Protein AF-T0YSD3-F1 (afdb_monomer_lite)

Structure (mmCIF, N/CA/C/O backbone):
data_AF-T0YSD3-F1
#
_entry.id   AF-T0YSD3-F1
#
loop_
_atom_site.group_PDB
_atom_site.id
_atom_site.type_symbol
_atom_site.label_atom_id
_atom_site.label_alt_id
_atom_site.label_comp_id
_atom_site.label_asym_id
_atom_site.label_entity_id
_atom_site.label_seq_id
_atom_site.pdbx_PDB_ins_code
_atom_site.Cartn_x
_atom_site.Cartn_y
_atom_site.Cartn_z
_atom_site.occupancy
_atom_site.B_iso_or_equiv
_atom_site.auth_seq_id
_atom_site.auth_comp_id
_atom_site.auth_asym_id
_atom_site.auth_atom_id
_atom_site.pdbx_PDB_model_num
ATOM 1 N N . MET A 1 1 ? 45.011 14.818 -39.824 1.00 53.66 1 MET A N 1
ATOM 2 C CA . MET A 1 1 ? 45.101 14.004 -38.585 1.00 53.66 1 MET A CA 1
ATOM 3 C C . MET A 1 1 ? 43.788 13.916 -37.790 1.00 53.66 1 MET A C 1
ATOM 5 O O . MET A 1 1 ? 43.534 12.875 -37.207 1.00 53.66 1 MET A O 1
ATOM 9 N N . LEU A 1 2 ? 42.924 14.943 -37.787 1.00 59.12 2 LEU A N 1
ATOM 10 C CA . LEU A 1 2 ? 41.662 14.963 -37.014 1.00 59.12 2 LEU A CA 1
ATOM 11 C C . LEU A 1 2 ? 40.509 14.105 -37.587 1.00 59.12 2 LEU A C 1
ATOM 13 O O . LEU A 1 2 ? 39.614 13.702 -36.851 1.00 59.12 2 LEU A O 1
ATOM 17 N N . VAL A 1 3 ? 40.537 13.770 -38.881 1.00 61.03 3 VAL A N 1
ATOM 18 C CA . VAL A 1 3 ? 39.445 13.032 -39.558 1.00 61.03 3 VAL A CA 1
ATOM 19 C C . VAL A 1 3 ? 39.368 11.554 -39.135 1.00 61.03 3 VAL A C 1
ATOM 21 O O . VAL A 1 3 ? 38.283 10.975 -39.102 1.00 61.03 3 VAL A O 1
ATOM 24 N N . LEU A 1 4 ? 40.493 10.946 -38.740 1.00 60.12 4 LEU A N 1
ATOM 25 C CA . LEU A 1 4 ? 40.546 9.544 -38.294 1.00 60.12 4 LEU A CA 1
ATOM 26 C C . LEU A 1 4 ? 39.871 9.341 -36.927 1.00 60.12 4 LEU A C 1
ATOM 28 O O . LEU A 1 4 ? 39.239 8.311 -36.698 1.00 60.12 4 LEU A O 1
ATOM 32 N N . ILE A 1 5 ? 39.926 10.348 -36.049 1.00 60.28 5 ILE A N 1
ATOM 33 C CA . ILE A 1 5 ? 39.302 10.322 -34.715 1.00 60.28 5 ILE A CA 1
ATOM 34 C C . ILE A 1 5 ? 37.771 10.444 -34.804 1.00 60.28 5 ILE A C 1
ATOM 36 O O . ILE A 1 5 ? 37.065 9.976 -33.914 1.00 60.28 5 ILE A O 1
ATOM 40 N N . ASN A 1 6 ? 37.226 10.997 -35.894 1.00 63.59 6 ASN A N 1
ATOM 41 C CA . ASN A 1 6 ? 35.775 11.104 -36.083 1.00 63.59 6 ASN A CA 1
ATOM 42 C C . ASN A 1 6 ? 35.120 9.791 -36.565 1.00 63.59 6 ASN A C 1
ATOM 44 O O . ASN A 1 6 ? 33.899 9.690 -36.670 1.00 63.59 6 ASN A O 1
ATOM 48 N N . ARG A 1 7 ? 35.908 8.744 -36.846 1.00 78.75 7 ARG A N 1
ATOM 49 C CA . ARG A 1 7 ? 35.361 7.423 -37.168 1.00 78.75 7 ARG A CA 1
ATOM 50 C C . ARG A 1 7 ? 34.900 6.733 -35.884 1.00 78.75 7 ARG A C 1
ATOM 52 O O . ARG A 1 7 ? 35.694 6.407 -35.002 1.00 78.75 7 ARG A O 1
ATOM 59 N N . THR A 1 8 ? 33.599 6.458 -35.815 1.00 69.81 8 THR A N 1
ATOM 60 C CA . THR A 1 8 ? 32.889 5.846 -34.681 1.00 69.81 8 THR A CA 1
ATOM 61 C C . THR A 1 8 ? 33.600 4.653 -34.020 1.00 69.81 8 THR A C 1
ATOM 63 O O . THR A 1 8 ? 33.653 4.644 -32.788 1.00 69.81 8 THR A O 1
ATOM 66 N N . PRO A 1 9 ? 34.165 3.661 -34.747 1.00 77.19 9 PRO A N 1
ATOM 67 C CA . PRO A 1 9 ? 34.842 2.532 -34.099 1.00 77.19 9 PRO A CA 1
ATOM 68 C C . PRO A 1 9 ? 36.140 2.942 -33.387 1.00 77.19 9 PRO A C 1
ATOM 70 O O . PRO A 1 9 ? 36.398 2.482 -32.274 1.00 77.19 9 PRO A O 1
ATOM 73 N N . ILE A 1 10 ? 36.915 3.857 -33.976 1.00 77.12 10 ILE A N 1
ATOM 74 C CA . ILE A 1 10 ? 38.189 4.337 -33.423 1.00 77.12 10 ILE A CA 1
ATOM 75 C C . ILE A 1 10 ? 37.921 5.213 -32.196 1.00 77.12 10 ILE A C 1
ATOM 77 O O . ILE A 1 10 ? 38.480 4.965 -31.128 1.00 77.12 10 ILE A O 1
ATOM 81 N N . ARG A 1 11 ? 36.975 6.158 -32.302 1.00 79.38 11 ARG A N 1
ATOM 82 C CA . ARG A 1 11 ? 36.546 7.022 -31.189 1.00 79.38 11 ARG A CA 1
ATOM 83 C C . ARG A 1 11 ? 36.066 6.219 -29.982 1.00 79.38 11 ARG A C 1
ATOM 85 O O . ARG A 1 11 ? 36.474 6.481 -28.851 1.00 79.38 11 ARG A O 1
ATOM 92 N N . LYS A 1 12 ? 35.212 5.216 -30.226 1.00 76.31 12 LYS A N 1
ATOM 93 C CA . LYS A 1 12 ? 34.672 4.363 -29.162 1.00 76.31 12 LYS A CA 1
ATOM 94 C C . LYS A 1 12 ? 35.770 3.543 -28.490 1.00 76.31 12 LYS A C 1
ATOM 96 O O . LYS A 1 12 ? 35.735 3.395 -27.272 1.00 76.31 12 LYS A O 1
ATOM 101 N N . SER A 1 13 ? 36.724 3.015 -29.258 1.00 78.50 13 SER A N 1
ATOM 102 C CA . SER A 1 13 ? 37.785 2.162 -28.720 1.00 78.50 13 SER A CA 1
ATOM 103 C C . SER A 1 13 ? 38.821 2.939 -27.905 1.00 78.50 13 SER A C 1
ATOM 105 O O . SER A 1 13 ? 39.121 2.536 -26.782 1.00 78.50 13 SER A O 1
ATOM 107 N N . LEU A 1 14 ? 39.318 4.063 -28.436 1.00 76.50 14 LEU A N 1
ATOM 108 C CA . LEU A 1 14 ? 40.406 4.823 -27.811 1.00 76.50 14 LEU A CA 1
ATOM 109 C C . LEU A 1 14 ? 39.947 5.773 -26.702 1.00 76.50 14 LEU A C 1
ATOM 111 O O . LEU A 1 14 ? 40.689 5.973 -25.750 1.00 76.50 14 LEU A O 1
ATOM 115 N N . PHE A 1 15 ? 38.752 6.360 -26.811 1.00 78.88 15 PHE A N 1
ATOM 116 C CA . PHE A 1 15 ? 38.314 7.412 -25.886 1.00 78.88 15 PHE A CA 1
ATOM 117 C C . PHE A 1 15 ? 37.126 6.970 -25.033 1.00 78.88 15 PHE A C 1
ATOM 119 O O . PHE A 1 15 ? 37.194 7.000 -23.807 1.00 78.88 15 PHE A O 1
ATOM 126 N N . THR A 1 16 ? 36.043 6.495 -25.654 1.00 81.38 16 THR A N 1
ATOM 127 C CA . THR A 1 16 ? 34.800 6.197 -24.918 1.00 81.38 16 THR A CA 1
ATOM 128 C C . THR A 1 16 ? 34.934 4.992 -23.983 1.00 81.38 16 THR A C 1
ATOM 130 O O . THR A 1 16 ? 34.514 5.060 -22.833 1.00 81.38 16 THR A O 1
ATOM 133 N N . LYS A 1 17 ? 35.521 3.878 -24.442 1.00 82.06 17 LYS A N 1
ATOM 134 C CA . LYS A 1 17 ? 35.676 2.652 -23.638 1.00 82.06 17 LYS A CA 1
ATOM 135 C C . LYS A 1 17 ? 36.557 2.818 -22.389 1.00 82.06 17 LYS A C 1
ATOM 137 O O . LYS A 1 17 ? 36.167 2.273 -21.355 1.00 82.06 17 LYS A O 1
ATOM 142 N N . PRO A 1 18 ? 37.741 3.460 -22.435 1.00 82.94 18 PRO A N 1
ATOM 143 C CA . PRO A 1 18 ? 38.537 3.670 -21.226 1.00 82.94 18 PRO A CA 1
ATOM 144 C C . PRO A 1 18 ? 37.891 4.689 -20.281 1.00 82.94 18 PRO A C 1
ATOM 146 O O . PRO A 1 18 ? 37.844 4.430 -19.081 1.00 82.94 18 PRO A O 1
ATOM 149 N N . LEU A 1 19 ? 37.301 5.768 -20.810 1.00 83.19 19 LEU A N 1
ATOM 150 C CA . LEU A 1 19 ? 36.593 6.765 -20.002 1.00 83.19 19 LEU A CA 1
ATOM 151 C C . LEU A 1 19 ? 35.399 6.152 -19.258 1.00 83.19 19 LEU A C 1
ATOM 153 O O . LEU A 1 19 ? 35.260 6.328 -18.052 1.00 83.19 19 LEU A O 1
ATOM 157 N N . LEU A 1 20 ? 34.582 5.351 -19.949 1.00 81.69 20 LEU A N 1
ATOM 158 C CA . LEU A 1 20 ? 33.453 4.649 -19.337 1.00 81.69 20 LEU A CA 1
ATOM 159 C C . LEU A 1 20 ? 33.908 3.630 -18.282 1.00 81.69 20 LEU A C 1
ATOM 161 O O . LEU A 1 20 ? 33.245 3.468 -17.263 1.00 81.69 20 LEU A O 1
ATOM 165 N N . ARG A 1 21 ? 35.042 2.948 -18.500 1.00 80.88 21 ARG A N 1
ATOM 166 C CA . ARG A 1 21 ? 35.622 2.025 -17.509 1.00 80.88 21 ARG A CA 1
ATOM 167 C C . ARG A 1 21 ? 36.088 2.746 -16.247 1.00 80.88 21 ARG A C 1
ATOM 169 O O . ARG A 1 21 ? 35.896 2.207 -15.165 1.00 80.88 21 ARG A O 1
ATOM 176 N N . ALA A 1 22 ? 36.681 3.930 -16.379 1.00 82.75 22 ALA A N 1
ATOM 177 C CA . ALA A 1 22 ? 37.054 4.751 -15.232 1.00 82.75 22 ALA A CA 1
ATOM 178 C C . ALA A 1 22 ? 35.808 5.263 -14.493 1.00 82.75 22 ALA A C 1
ATOM 180 O O . ALA A 1 22 ? 35.697 5.080 -13.287 1.00 82.75 22 ALA A O 1
ATOM 181 N N . TYR A 1 23 ? 34.830 5.801 -15.226 1.00 77.69 23 TYR A N 1
ATOM 182 C CA . TYR A 1 23 ? 33.589 6.334 -14.660 1.00 77.69 23 TYR A CA 1
ATOM 183 C C . TYR A 1 23 ? 32.778 5.278 -13.894 1.00 77.69 23 TYR A C 1
ATOM 185 O O . TYR A 1 23 ? 32.335 5.526 -12.778 1.00 77.69 23 TYR A O 1
ATOM 193 N N . ARG A 1 24 ? 32.669 4.052 -14.426 1.00 73.50 24 ARG A N 1
ATOM 194 C CA . ARG A 1 24 ? 31.995 2.928 -13.747 1.00 73.50 24 ARG A CA 1
ATOM 195 C C . ARG A 1 24 ? 32.628 2.509 -12.420 1.00 73.50 24 ARG A C 1
ATOM 197 O O . ARG A 1 24 ? 31.949 1.864 -11.638 1.00 73.50 24 ARG A O 1
ATOM 204 N N . ARG A 1 25 ? 33.901 2.833 -12.172 1.00 74.00 25 ARG A N 1
ATOM 205 C CA . ARG A 1 25 ? 34.551 2.563 -10.876 1.00 74.00 25 ARG A CA 1
ATOM 206 C C . ARG A 1 25 ? 34.233 3.620 -9.819 1.00 74.00 25 ARG A C 1
ATOM 208 O O . ARG A 1 25 ? 34.425 3.349 -8.644 1.00 74.00 25 ARG A O 1
ATOM 215 N N . VAL A 1 26 ? 33.813 4.811 -10.245 1.00 77.94 26 VAL A N 1
ATOM 216 C CA . VAL A 1 26 ? 33.485 5.946 -9.368 1.00 77.94 26 VAL A CA 1
ATOM 217 C C . VAL A 1 26 ? 31.981 6.026 -9.113 1.00 77.94 26 VAL A C 1
ATOM 219 O O . VAL A 1 26 ? 31.560 6.616 -8.124 1.00 77.94 26 VAL A O 1
ATOM 222 N N . LEU A 1 27 ? 31.169 5.425 -9.989 1.00 71.81 27 LEU A N 1
ATOM 223 C CA . LEU A 1 27 ? 29.739 5.297 -9.751 1.00 71.81 27 LEU A CA 1
ATOM 224 C C . LEU A 1 27 ? 29.501 4.481 -8.469 1.00 71.81 27 LEU A C 1
ATOM 226 O O . LEU A 1 27 ? 29.982 3.346 -8.387 1.00 71.81 27 LEU A O 1
ATOM 230 N N . PRO A 1 28 ? 28.771 5.036 -7.487 1.00 66.31 28 PRO A N 1
ATOM 231 C CA . PRO A 1 28 ? 28.353 4.271 -6.326 1.00 66.31 28 PRO A CA 1
ATOM 232 C C . PRO A 1 28 ? 27.468 3.106 -6.785 1.00 66.31 28 PRO A C 1
ATOM 234 O O . PRO A 1 28 ? 26.731 3.216 -7.769 1.00 66.31 28 PRO A O 1
ATOM 237 N N . ALA A 1 29 ? 27.563 1.971 -6.092 1.00 64.62 29 ALA A N 1
ATOM 238 C CA . ALA A 1 29 ? 26.589 0.901 -6.265 1.00 64.62 29 ALA A CA 1
ATOM 239 C C . ALA A 1 29 ? 25.197 1.472 -5.950 1.00 64.62 29 ALA A C 1
ATOM 241 O O . ALA A 1 29 ? 25.062 2.189 -4.957 1.00 64.62 29 ALA A O 1
ATOM 242 N N . MET A 1 30 ? 24.200 1.202 -6.800 1.00 61.69 30 MET A N 1
ATOM 243 C CA . MET A 1 30 ? 22.832 1.675 -6.553 1.00 61.69 30 MET A CA 1
ATOM 244 C C . MET A 1 30 ? 22.394 1.227 -5.161 1.00 61.69 30 MET A C 1
ATOM 246 O O . MET A 1 30 ? 22.604 0.064 -4.802 1.00 61.69 30 MET A O 1
ATOM 250 N N . SER A 1 31 ? 21.827 2.142 -4.374 1.00 68.44 31 SER A N 1
ATOM 251 C CA . SER A 1 31 ? 21.279 1.756 -3.077 1.00 68.44 31 SER A CA 1
ATOM 252 C C . SER A 1 31 ? 20.061 0.859 -3.292 1.00 68.44 31 SER A C 1
ATOM 254 O O . SER A 1 31 ? 19.361 0.964 -4.301 1.00 68.44 31 SER A O 1
ATOM 256 N N . THR A 1 32 ? 19.777 -0.010 -2.325 1.00 62.34 32 THR A N 1
ATOM 257 C CA . THR A 1 32 ? 18.599 -0.886 -2.354 1.00 62.34 32 THR A CA 1
ATOM 258 C C . THR A 1 32 ? 17.313 -0.078 -2.560 1.00 62.34 32 THR A C 1
ATOM 260 O O . THR A 1 32 ? 16.461 -0.464 -3.351 1.00 62.34 32 THR A O 1
ATOM 263 N N . THR A 1 33 ? 17.229 1.107 -1.948 1.00 68.81 33 THR A N 1
ATOM 264 C CA . THR A 1 33 ? 16.087 2.022 -2.069 1.00 68.81 33 THR A CA 1
ATOM 265 C C . THR A 1 33 ? 15.987 2.707 -3.434 1.00 68.81 33 THR A C 1
ATOM 267 O O . THR A 1 33 ? 14.886 2.869 -3.952 1.00 68.81 33 THR A O 1
ATOM 270 N N . GLU A 1 34 ? 17.105 3.080 -4.066 1.00 65.69 34 GLU A N 1
ATOM 271 C CA . GLU A 1 34 ? 17.101 3.599 -5.443 1.00 65.69 34 GLU A CA 1
ATOM 272 C C . GLU A 1 34 ? 16.718 2.511 -6.448 1.00 65.69 34 GLU A C 1
ATOM 274 O O . GLU A 1 34 ? 16.012 2.778 -7.420 1.00 65.69 34 GLU A O 1
ATOM 279 N N . GLN A 1 35 ? 17.155 1.276 -6.209 1.00 66.31 35 GLN A N 1
ATOM 280 C CA . GLN A 1 35 ? 16.798 0.136 -7.040 1.00 66.31 35 GLN A CA 1
AT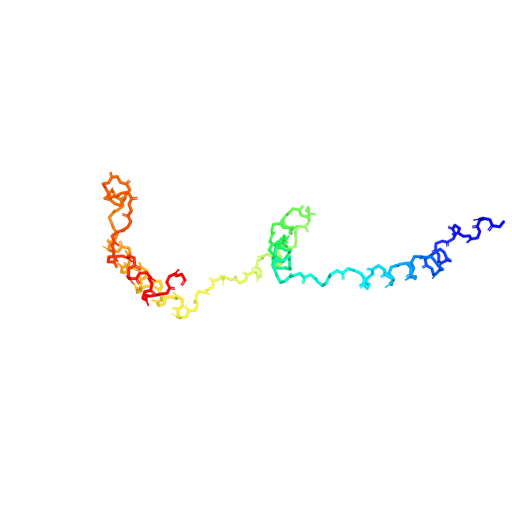OM 281 C C . GLN A 1 35 ? 15.309 -0.206 -6.918 1.00 66.31 35 GLN A C 1
ATOM 283 O O . GLN A 1 35 ? 14.667 -0.454 -7.936 1.00 66.31 35 GLN A O 1
ATOM 288 N N . GLU A 1 36 ? 14.747 -0.171 -5.709 1.00 63.38 36 GLU A N 1
ATOM 289 C CA . GLU A 1 36 ? 13.310 -0.341 -5.468 1.00 63.38 36 GLU A CA 1
ATOM 290 C C . GLU A 1 36 ? 12.492 0.785 -6.105 1.00 63.38 36 GLU A C 1
ATOM 292 O O . GLU A 1 36 ? 11.515 0.504 -6.794 1.00 63.38 36 GLU A O 1
ATOM 297 N N . ALA A 1 37 ? 12.922 2.044 -5.977 1.00 64.38 37 ALA A N 1
ATOM 298 C CA . ALA A 1 37 ? 12.256 3.180 -6.615 1.00 64.38 37 ALA A CA 1
ATOM 299 C C . ALA A 1 37 ? 12.280 3.089 -8.153 1.00 64.38 37 ALA A C 1
ATOM 301 O O . ALA A 1 37 ? 11.295 3.411 -8.817 1.00 64.38 37 ALA A O 1
ATOM 302 N N . LEU A 1 38 ? 13.383 2.609 -8.736 1.00 59.12 38 LEU A N 1
ATOM 303 C CA . LEU A 1 38 ? 13.493 2.381 -10.180 1.00 59.12 38 LEU A CA 1
ATOM 304 C C . LEU A 1 38 ? 12.714 1.146 -10.648 1.00 59.12 38 LEU A C 1
ATOM 306 O O . LEU A 1 38 ? 12.151 1.166 -11.742 1.00 59.12 38 LEU A O 1
ATOM 310 N N . ALA A 1 39 ? 12.649 0.088 -9.837 1.00 60.06 39 ALA A N 1
ATOM 311 C CA . ALA A 1 39 ? 11.850 -1.104 -10.117 1.00 60.06 39 ALA A CA 1
ATOM 312 C C . ALA A 1 39 ? 10.344 -0.804 -10.040 1.00 60.06 39 ALA A C 1
ATOM 314 O O . ALA A 1 39 ? 9.590 -1.230 -10.918 1.00 60.06 39 ALA A O 1
ATOM 315 N N . ALA A 1 40 ? 9.931 0.009 -9.063 1.00 58.56 40 ALA A N 1
ATOM 316 C CA . ALA A 1 40 ? 8.578 0.548 -8.941 1.00 58.56 40 ALA A CA 1
ATOM 317 C C . ALA A 1 40 ? 8.190 1.453 -10.127 1.00 58.56 40 ALA A C 1
ATOM 319 O O . ALA A 1 40 ? 7.010 1.638 -10.405 1.00 58.56 40 ALA A O 1
ATOM 320 N N . GLY A 1 41 ? 9.176 1.982 -10.861 1.00 48.44 41 GLY A N 1
ATOM 321 C CA . GLY A 1 41 ? 8.989 2.794 -12.064 1.00 48.44 41 GLY A CA 1
ATOM 322 C C . GLY A 1 41 ? 8.849 2.011 -13.376 1.00 48.44 41 GLY A C 1
ATOM 323 O O . GLY A 1 41 ? 8.884 2.622 -14.447 1.00 48.44 41 GLY A O 1
ATOM 324 N N . THR A 1 42 ? 8.722 0.680 -13.352 1.00 56.41 42 THR A N 1
ATOM 325 C CA . THR A 1 42 ? 8.500 -0.079 -14.590 1.00 56.41 42 THR A CA 1
ATOM 326 C C . THR A 1 42 ? 7.038 -0.009 -15.015 1.00 56.41 42 THR A C 1
ATOM 328 O O . THR A 1 42 ? 6.141 -0.516 -14.353 1.00 56.41 42 THR A O 1
ATOM 331 N N . VAL A 1 43 ? 6.803 0.633 -16.158 1.00 60.09 43 VAL A N 1
ATOM 332 C CA . VAL A 1 43 ? 5.486 0.703 -16.790 1.00 60.09 43 VAL A CA 1
ATOM 333 C C . VAL A 1 43 ? 5.061 -0.725 -17.170 1.00 60.09 43 VAL A C 1
ATOM 335 O O . VAL A 1 43 ? 5.619 -1.300 -18.106 1.00 60.09 43 VAL A O 1
ATOM 338 N N . TRP A 1 44 ? 4.147 -1.333 -16.407 1.00 69.88 44 TRP A N 1
ATOM 339 C CA . TRP A 1 44 ? 3.876 -2.774 -16.477 1.00 69.88 44 TRP A CA 1
ATOM 340 C C . TRP A 1 44 ? 2.834 -3.086 -17.555 1.00 69.88 44 TRP A C 1
ATOM 342 O O . TRP A 1 44 ? 3.190 -3.445 -18.681 1.00 69.88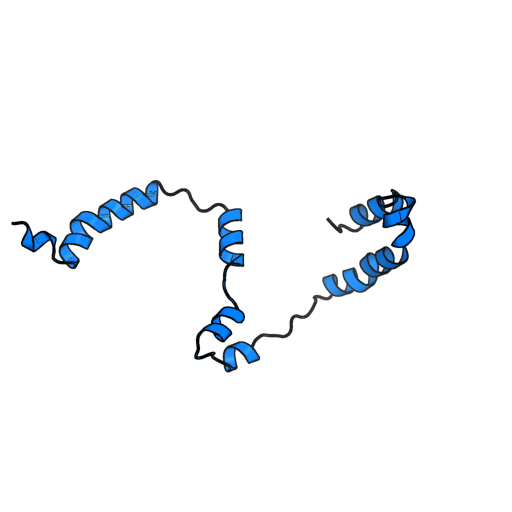 44 TRP A O 1
ATOM 352 N N . TRP A 1 45 ? 1.552 -2.889 -17.258 1.00 73.69 45 TRP A N 1
ATOM 353 C CA . TRP A 1 45 ? 0.473 -3.045 -18.238 1.00 73.69 45 TRP A CA 1
ATOM 354 C C . TRP A 1 45 ? 0.202 -1.727 -18.973 1.00 73.69 45 TRP A C 1
ATOM 356 O O . TRP A 1 45 ? -0.110 -1.731 -20.166 1.00 73.69 45 TRP A O 1
ATOM 366 N N . GLU A 1 46 ? 0.414 -0.594 -18.301 1.00 74.50 46 GLU A N 1
ATOM 367 C CA . GLU A 1 46 ? 0.191 0.746 -18.842 1.00 74.50 46 GLU A CA 1
ATOM 368 C C . GLU A 1 46 ? 1.134 1.019 -20.021 1.00 74.50 46 GLU A C 1
ATOM 370 O O . GLU A 1 46 ? 0.746 1.613 -21.023 1.00 74.50 46 GLU A O 1
ATOM 375 N N . GLY A 1 47 ? 2.371 0.523 -19.955 1.00 77.75 47 GLY A N 1
ATOM 376 C CA . GLY A 1 47 ? 3.389 0.760 -20.980 1.00 77.75 47 GLY A CA 1
ATOM 377 C C . GLY A 1 47 ? 3.086 0.009 -22.267 1.00 77.75 47 GLY A C 1
ATOM 378 O O . GLY A 1 47 ? 3.330 0.511 -23.363 1.00 77.75 47 GLY A O 1
ATOM 379 N N . GLU A 1 48 ? 2.497 -1.178 -22.139 1.00 81.12 48 GLU A N 1
ATOM 380 C CA . GLU A 1 48 ? 2.008 -1.945 -23.277 1.00 81.12 48 GLU A CA 1
ATOM 381 C C . GLU A 1 48 ? 0.776 -1.256 -23.887 1.00 81.12 48 GLU A C 1
ATOM 383 O O . GLU A 1 48 ? 0.706 -1.130 -25.110 1.00 81.12 48 GLU A O 1
ATOM 388 N N . LEU A 1 49 ? -0.135 -0.721 -23.063 1.00 82.56 49 LEU A N 1
ATOM 389 C CA . LEU A 1 49 ? -1.324 0.007 -23.519 1.00 82.56 49 LEU A CA 1
ATOM 390 C C . LEU A 1 49 ? -0.973 1.295 -24.288 1.00 82.56 49 LEU A C 1
ATOM 392 O O . LEU A 1 49 ? -1.531 1.546 -25.356 1.00 82.56 49 LEU A O 1
ATOM 396 N N . PHE A 1 50 ? -0.007 2.077 -23.800 1.00 81.06 50 PHE A N 1
ATOM 397 C CA . PHE A 1 50 ? 0.417 3.338 -24.427 1.00 81.06 50 PHE A CA 1
ATOM 398 C C . PHE A 1 50 ? 1.424 3.170 -25.578 1.00 81.06 50 PHE A C 1
ATOM 400 O O . PHE A 1 50 ? 1.815 4.151 -26.207 1.00 81.06 50 PHE A O 1
ATOM 407 N N . SER A 1 51 ? 1.815 1.937 -25.914 1.00 80.75 51 SER A N 1
ATOM 408 C CA . SER A 1 51 ? 2.777 1.649 -26.992 1.00 80.75 51 SER A CA 1
ATOM 409 C C . SER A 1 51 ? 2.241 1.896 -28.414 1.00 80.75 51 SER A C 1
ATOM 411 O O . SER A 1 51 ? 2.985 1.777 -29.388 1.00 80.75 51 SER A O 1
ATOM 413 N N . GLY A 1 52 ? 0.940 2.178 -28.567 1.00 84.12 52 GLY A N 1
ATOM 414 C CA . GLY A 1 52 ? 0.258 2.336 -29.860 1.00 84.12 52 GLY A CA 1
ATOM 415 C C . GLY A 1 52 ? 0.026 1.023 -30.624 1.00 84.12 52 GLY A C 1
ATOM 416 O O . GLY A 1 52 ? -0.774 0.988 -31.558 1.00 84.12 52 GLY A O 1
ATOM 417 N N . ARG A 1 53 ? 0.688 -0.071 -30.221 1.00 83.69 53 ARG A N 1
ATOM 418 C CA . ARG A 1 53 ? 0.478 -1.443 -30.712 1.00 83.69 53 ARG A CA 1
ATOM 419 C C . ARG A 1 53 ? 0.556 -2.444 -29.547 1.00 83.69 53 ARG A C 1
ATOM 421 O O . ARG A 1 53 ? 1.505 -3.228 -29.493 1.00 83.69 53 ARG A O 1
ATOM 428 N N . PRO A 1 54 ? -0.420 -2.423 -28.619 1.00 85.56 54 PRO A N 1
ATOM 429 C CA . PRO A 1 54 ? -0.420 -3.311 -27.461 1.00 85.56 54 PRO A CA 1
ATOM 430 C C . PRO A 1 54 ? -0.457 -4.784 -27.876 1.00 85.56 54 PRO A C 1
ATOM 432 O O . PRO A 1 54 ? -1.270 -5.195 -28.709 1.00 85.56 54 PRO A O 1
ATOM 435 N N . ARG A 1 55 ? 0.392 -5.611 -27.257 1.00 84.75 55 ARG A N 1
ATOM 436 C CA . ARG A 1 55 ? 0.290 -7.073 -27.365 1.00 84.75 55 ARG A CA 1
ATOM 437 C C . ARG A 1 55 ? -0.789 -7.590 -26.419 1.00 84.75 55 ARG A C 1
ATOM 439 O O . ARG A 1 55 ? -0.528 -7.867 -25.253 1.00 84.75 55 ARG A O 1
ATOM 446 N N . TRP A 1 56 ? -1.997 -7.752 -26.949 1.00 85.25 56 TRP A N 1
ATOM 447 C CA . TRP A 1 56 ? -3.173 -8.175 -26.182 1.00 85.25 56 TRP A CA 1
ATOM 448 C C . TRP A 1 56 ? -3.031 -9.532 -25.494 1.00 85.25 56 TRP A C 1
ATOM 450 O O . TRP A 1 56 ? -3.492 -9.668 -24.368 1.00 85.25 56 TRP A O 1
ATOM 460 N N . SER A 1 57 ? -2.353 -10.506 -26.111 1.00 86.88 57 SER A N 1
ATOM 461 C CA . SER A 1 57 ? -2.106 -11.811 -25.479 1.00 86.88 57 SER A CA 1
ATOM 462 C C . SER A 1 57 ? -1.391 -11.664 -24.137 1.00 86.88 57 SER A C 1
ATOM 464 O O . SER A 1 57 ? -1.840 -12.198 -23.137 1.00 86.88 57 SER A O 1
ATOM 466 N N . LYS A 1 58 ? -0.353 -10.822 -24.082 1.00 82.88 58 LYS A N 1
ATOM 467 C CA . LYS A 1 58 ? 0.402 -10.546 -22.855 1.00 82.88 58 LYS A CA 1
ATOM 468 C C . LYS A 1 58 ? -0.455 -9.900 -21.761 1.00 82.88 58 LYS A C 1
ATOM 470 O O . LYS A 1 58 ? -0.212 -10.159 -20.592 1.00 82.88 58 LYS A O 1
ATOM 475 N N . LEU A 1 59 ? -1.407 -9.041 -22.128 1.00 83.56 59 LEU A N 1
ATOM 476 C CA . LEU A 1 59 ? -2.296 -8.377 -21.168 1.00 83.56 59 LEU A CA 1
ATOM 477 C C . LEU A 1 59 ? -3.377 -9.324 -20.634 1.00 83.56 59 LEU A C 1
ATOM 479 O O . LEU A 1 59 ? -3.731 -9.245 -19.464 1.00 83.56 59 LEU A O 1
ATOM 483 N N . LEU A 1 60 ? -3.889 -10.215 -21.484 1.00 86.88 60 LEU A N 1
ATOM 484 C CA . LEU A 1 60 ? -4.907 -11.200 -21.113 1.00 86.88 60 LEU A CA 1
ATOM 485 C C . LEU A 1 60 ? -4.326 -12.382 -20.326 1.00 86.88 60 LEU A C 1
ATOM 487 O O . LEU A 1 60 ? -5.032 -12.965 -19.511 1.00 86.88 60 LEU A O 1
ATOM 491 N N . ASP A 1 61 ? -3.045 -12.692 -20.531 1.00 88.19 61 ASP A N 1
ATOM 492 C CA . ASP A 1 61 ? -2.316 -13.728 -19.792 1.00 88.19 61 ASP A CA 1
ATOM 493 C C . ASP A 1 61 ? -1.863 -13.266 -18.394 1.00 88.19 61 ASP A C 1
ATOM 495 O O . ASP A 1 61 ? -1.218 -14.030 -17.672 1.00 88.19 61 ASP A O 1
ATOM 499 N N . ILE A 1 62 ? -2.170 -12.026 -17.987 1.00 82.62 62 ILE A N 1
ATOM 500 C CA . ILE A 1 62 ? -1.881 -11.559 -16.629 1.00 82.62 62 ILE A CA 1
ATOM 501 C C . ILE A 1 62 ? -2.726 -12.389 -15.650 1.00 82.62 62 ILE A C 1
ATOM 503 O O . ILE A 1 62 ? -3.958 -12.335 -15.712 1.00 82.62 62 ILE A O 1
ATOM 507 N N . PRO A 1 63 ? -2.098 -13.154 -14.738 1.00 82.31 63 PRO A N 1
ATOM 508 C CA . PRO A 1 63 ? -2.839 -13.981 -13.806 1.00 82.31 63 PRO A CA 1
ATOM 509 C C . PRO A 1 63 ? -3.664 -13.100 -12.875 1.00 82.31 63 PRO A C 1
ATOM 511 O O . PRO A 1 63 ? -3.243 -12.012 -12.469 1.00 82.31 63 PRO A O 1
ATOM 514 N N . LYS A 1 64 ? -4.842 -13.596 -12.500 1.00 84.19 64 LYS A N 1
ATOM 515 C CA . LYS A 1 64 ? -5.639 -12.960 -11.459 1.00 84.19 64 LYS A CA 1
ATOM 516 C C . LYS A 1 64 ? -4.818 -12.959 -10.162 1.00 84.19 64 LYS A C 1
ATOM 518 O O . LYS A 1 64 ? -4.340 -14.025 -9.776 1.00 84.19 64 LYS A O 1
ATOM 523 N N . PRO A 1 65 ? -4.651 -11.811 -9.487 1.00 84.69 65 PRO A N 1
ATOM 524 C CA . PRO A 1 65 ? -4.019 -11.802 -8.180 1.00 84.69 65 PRO A CA 1
ATOM 525 C C . PRO A 1 65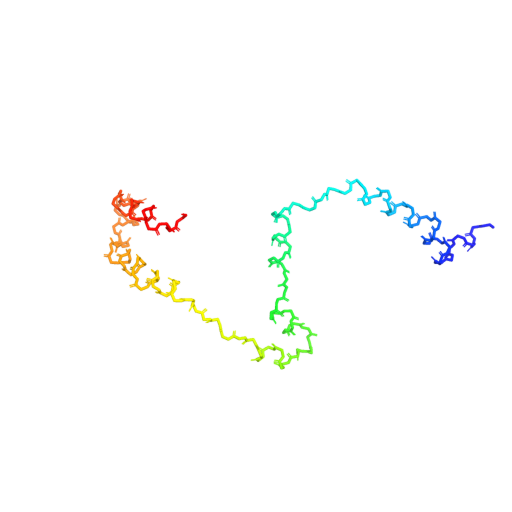 ? -4.907 -12.586 -7.214 1.00 84.69 65 PRO A C 1
ATOM 527 O O . PRO A 1 65 ? -6.092 -12.281 -7.043 1.00 84.69 65 PRO A O 1
ATOM 530 N N . GLU A 1 66 ? -4.338 -13.622 -6.612 1.00 89.94 66 GLU A N 1
ATOM 531 C CA . GLU A 1 66 ? -4.979 -14.408 -5.569 1.00 89.94 66 GLU A CA 1
ATOM 532 C C . GLU A 1 66 ? -4.213 -14.211 -4.271 1.00 89.94 66 GLU A C 1
ATOM 534 O O . GLU A 1 66 ? -2.985 -14.202 -4.254 1.00 89.94 66 GLU A O 1
ATOM 539 N N . LEU A 1 67 ? -4.967 -14.037 -3.191 1.00 92.00 67 LEU A N 1
ATOM 540 C CA . LEU A 1 67 ? -4.404 -13.972 -1.854 1.00 92.00 67 LEU A CA 1
ATOM 541 C C . LEU A 1 67 ? -4.025 -15.377 -1.402 1.00 92.00 67 LEU A C 1
ATOM 543 O O . LEU A 1 67 ? -4.801 -16.325 -1.579 1.00 92.00 67 LEU A O 1
ATOM 547 N N . THR A 1 68 ? -2.864 -15.475 -0.769 1.00 94.50 68 THR A N 1
ATOM 548 C CA . THR A 1 68 ? -2.435 -16.661 -0.029 1.00 94.50 68 THR A CA 1
ATOM 549 C C . THR A 1 68 ? -3.420 -16.975 1.099 1.00 94.50 68 THR A C 1
ATOM 551 O O . THR A 1 68 ? -4.241 -16.142 1.505 1.00 94.50 68 THR A O 1
ATOM 554 N N . GLN A 1 69 ? -3.368 -18.204 1.611 1.00 94.69 69 GLN A N 1
ATOM 555 C CA . GLN A 1 69 ? -4.247 -18.612 2.704 1.00 94.69 69 GLN A CA 1
ATOM 556 C C . GLN A 1 69 ? -3.991 -17.769 3.960 1.00 94.69 69 GLN A C 1
ATOM 558 O O . GLN A 1 69 ? -4.934 -17.413 4.664 1.00 94.69 69 GLN A O 1
ATOM 563 N N . GLU A 1 70 ? -2.732 -17.419 4.208 1.00 93.44 70 GLU A N 1
ATOM 564 C CA . GLU A 1 70 ? -2.285 -16.576 5.309 1.00 93.44 70 GLU A CA 1
ATOM 565 C C . GLU A 1 70 ? -2.819 -15.145 5.173 1.00 93.44 70 GLU A C 1
ATOM 567 O O . GLU A 1 70 ? -3.397 -14.617 6.122 1.00 93.44 70 GLU A O 1
ATOM 572 N N . GLU A 1 71 ? -2.704 -14.534 3.990 1.00 93.44 71 GLU A N 1
ATOM 573 C CA . GLU A 1 71 ? -3.241 -13.190 3.731 1.00 93.44 71 GLU A CA 1
ATOM 574 C C . GLU A 1 71 ? -4.762 -13.162 3.872 1.00 93.44 71 GLU A C 1
ATOM 576 O O . GLU A 1 71 ? -5.321 -12.261 4.495 1.00 93.44 71 GLU A O 1
ATOM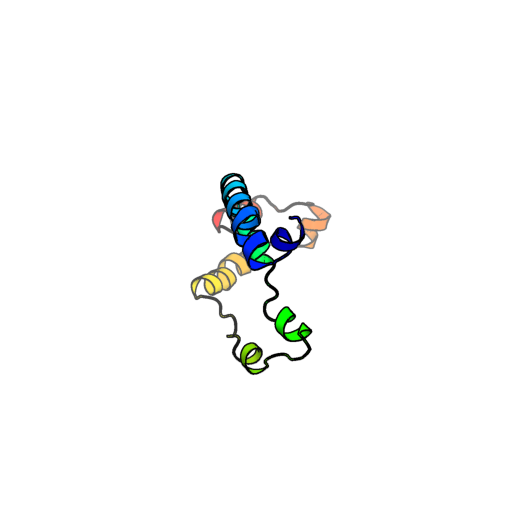 581 N N . ARG A 1 72 ? -5.451 -14.177 3.339 1.00 94.81 72 ARG A N 1
ATOM 582 C CA . ARG A 1 72 ? -6.904 -14.292 3.477 1.00 94.81 72 ARG A CA 1
ATOM 583 C C . ARG A 1 72 ? -7.311 -14.447 4.939 1.00 94.81 72 ARG A C 1
ATOM 585 O O . ARG A 1 72 ? -8.261 -13.791 5.352 1.00 94.81 72 ARG A O 1
ATOM 592 N N . ALA A 1 73 ? -6.597 -15.270 5.708 1.00 94.75 73 ALA A N 1
ATOM 593 C CA . ALA A 1 73 ? -6.849 -15.452 7.133 1.00 94.75 73 ALA A CA 1
ATOM 594 C C . ALA A 1 73 ? -6.626 -14.151 7.919 1.00 94.75 73 ALA A C 1
ATOM 596 O O . ALA A 1 73 ? -7.437 -13.822 8.785 1.00 94.75 73 ALA A O 1
ATOM 597 N N . PHE A 1 74 ? -5.582 -13.388 7.581 1.00 95.38 74 PHE A N 1
ATOM 598 C CA . PHE A 1 74 ? -5.308 -12.085 8.184 1.00 95.38 74 PHE A CA 1
ATOM 599 C C . PHE A 1 74 ? -6.429 -11.072 7.903 1.00 95.38 74 PHE A C 1
ATOM 601 O O . PHE A 1 74 ? -6.903 -10.403 8.820 1.00 95.38 74 PHE A O 1
ATOM 608 N N . LEU A 1 75 ? -6.912 -11.008 6.657 1.00 95.31 75 LEU A N 1
ATOM 609 C CA . LEU A 1 75 ? -8.042 -10.149 6.293 1.00 95.31 75 LEU A CA 1
ATOM 610 C C . LEU A 1 75 ? -9.344 -10.572 6.988 1.00 95.31 75 LEU A C 1
ATOM 612 O O . LEU A 1 75 ? -10.074 -9.730 7.493 1.00 95.31 75 LEU A O 1
ATOM 616 N N . SER A 1 76 ? -9.649 -11.869 7.034 1.00 95.38 76 SER A N 1
ATOM 617 C CA . SER A 1 76 ? -10.907 -12.351 7.624 1.00 95.38 76 SER A CA 1
ATOM 618 C C . SER A 1 76 ? -10.921 -12.389 9.155 1.00 95.38 76 SER A C 1
ATOM 620 O O . SER A 1 76 ? -11.973 -12.624 9.737 1.00 95.38 76 SER A O 1
ATOM 622 N N . GLY A 1 77 ? -9.761 -12.252 9.800 1.00 94.62 77 GLY A N 1
ATOM 623 C CA . GLY A 1 77 ? -9.624 -12.295 11.255 1.00 94.62 77 GLY A CA 1
ATOM 624 C C . GLY A 1 77 ? -9.221 -10.926 11.802 1.00 94.62 77 GLY A C 1
ATOM 625 O O . GLY A 1 77 ? -10.102 -10.099 12.023 1.00 94.62 77 GLY A O 1
ATOM 626 N N . PRO A 1 78 ? -7.913 -10.660 11.986 1.00 95.31 78 PRO A N 1
ATOM 627 C CA . PRO A 1 78 ? -7.417 -9.406 12.550 1.00 95.31 78 PRO A CA 1
ATOM 628 C C . PRO A 1 78 ? -8.000 -8.132 11.931 1.00 95.31 78 PRO A C 1
ATOM 630 O O . PRO A 1 78 ? -8.282 -7.184 12.660 1.00 95.31 78 PRO A O 1
ATOM 633 N N . VAL A 1 79 ? -8.173 -8.077 10.605 1.00 96.25 79 VAL A N 1
ATOM 634 C CA . VAL A 1 79 ? -8.713 -6.876 9.941 1.00 96.25 79 VAL A CA 1
ATOM 635 C C . VAL A 1 79 ? -10.204 -6.702 10.213 1.00 96.25 79 VAL A C 1
ATOM 637 O O . VAL A 1 79 ? -10.623 -5.598 10.544 1.00 96.25 79 VAL A O 1
ATOM 640 N N . GLU A 1 80 ? -10.994 -7.771 10.127 1.00 96.19 80 GLU A N 1
ATOM 641 C CA . GLU A 1 80 ? -12.430 -7.714 10.427 1.00 96.19 80 GLU A CA 1
ATOM 642 C C . GLU A 1 80 ? -12.680 -7.319 11.893 1.00 96.19 80 GLU A C 1
ATOM 644 O O . GLU A 1 80 ? -13.525 -6.472 12.184 1.00 96.19 80 GLU A O 1
ATOM 649 N N . GLU A 1 81 ? -11.891 -7.872 12.819 1.00 95.81 81 GLU A N 1
ATOM 650 C CA . GLU A 1 81 ? -11.952 -7.522 14.240 1.00 95.81 81 GLU A CA 1
ATOM 651 C C . GLU A 1 81 ? -11.590 -6.050 14.471 1.00 95.81 81 GLU A C 1
ATOM 653 O O . GLU A 1 81 ? -12.335 -5.335 15.143 1.00 95.81 81 GLU A O 1
ATOM 658 N N . LEU A 1 82 ? -10.517 -5.559 13.840 1.00 95.69 82 LEU A N 1
ATOM 659 C CA . LEU A 1 82 ? -10.156 -4.143 13.882 1.00 95.69 82 LEU A CA 1
ATOM 660 C C . LEU A 1 82 ? -11.301 -3.259 13.372 1.00 95.69 82 LEU A C 1
ATOM 662 O O . LEU A 1 82 ? -11.637 -2.270 14.017 1.00 95.69 82 LEU A O 1
ATOM 666 N N . CYS A 1 83 ? -11.913 -3.606 12.237 1.00 94.62 83 CYS A N 1
ATOM 667 C CA . CYS A 1 83 ? -13.040 -2.855 11.687 1.00 94.62 83 CYS A CA 1
ATOM 668 C C . CYS A 1 83 ? -14.223 -2.789 12.662 1.00 94.62 83 CYS A C 1
ATOM 670 O O . CYS A 1 83 ? -14.858 -1.742 12.760 1.00 94.62 83 CYS A O 1
ATOM 672 N N . GLY A 1 84 ? -14.481 -3.856 13.422 1.00 94.38 84 GLY A N 1
ATOM 673 C CA . GLY A 1 84 ? -15.508 -3.871 14.466 1.00 94.38 84 GLY A CA 1
ATOM 674 C C . GLY A 1 84 ? -15.177 -3.016 15.697 1.00 94.38 84 GLY A C 1
ATOM 675 O O . GLY A 1 84 ? -16.091 -2.553 16.378 1.00 94.38 84 GLY A O 1
ATOM 676 N N . MET A 1 85 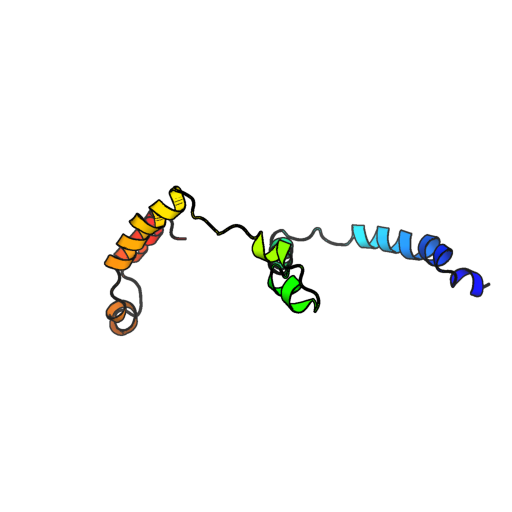? -13.893 -2.783 15.983 1.00 93.31 85 MET A N 1
ATOM 677 C CA . MET A 1 85 ? -13.442 -1.936 17.098 1.00 93.31 85 MET A CA 1
ATOM 678 C C . MET A 1 85 ? -13.493 -0.434 16.780 1.00 93.31 85 MET A C 1
ATOM 680 O O . MET A 1 85 ? -13.466 0.389 17.697 1.00 93.31 85 MET A O 1
ATOM 684 N N . LEU A 1 86 ? -13.514 -0.061 15.498 1.00 94.25 86 LEU A N 1
ATOM 685 C CA . LEU A 1 86 ? -13.405 1.328 15.057 1.00 94.25 86 LEU A CA 1
ATOM 686 C C . LEU A 1 86 ? -14.770 2.033 15.040 1.00 94.25 86 LEU A C 1
ATOM 688 O O . LEU A 1 86 ? -15.743 1.550 14.471 1.00 94.25 86 LEU A O 1
ATOM 692 N N . ASP A 1 87 ? -14.802 3.238 15.604 1.00 93.75 87 ASP A N 1
ATOM 693 C CA . ASP A 1 87 ? -15.914 4.185 15.494 1.00 93.75 87 ASP A CA 1
ATOM 694 C C . ASP A 1 87 ? -15.384 5.459 14.824 1.00 93.75 87 ASP A C 1
ATOM 696 O O . ASP A 1 87 ? -14.725 6.285 15.461 1.00 93.75 87 ASP A O 1
ATOM 700 N N . ASP A 1 88 ? -15.612 5.576 13.513 1.00 91.00 88 ASP A N 1
ATOM 701 C CA . ASP A 1 88 ? -15.017 6.625 12.675 1.00 91.00 88 ASP A CA 1
ATOM 702 C C . ASP A 1 88 ? -15.356 8.035 13.172 1.00 91.00 88 ASP A C 1
ATOM 704 O O . ASP A 1 88 ? -14.474 8.892 13.260 1.00 91.00 88 ASP A O 1
ATOM 708 N N . TRP A 1 89 ? -16.607 8.265 13.583 1.00 91.56 89 TRP A N 1
ATOM 709 C CA . TRP A 1 89 ? -17.041 9.569 14.078 1.00 91.56 89 TRP A CA 1
ATOM 710 C C . TRP A 1 89 ? -16.295 9.947 15.356 1.00 91.56 89 TRP A C 1
ATOM 712 O O . TRP A 1 89 ? -15.751 11.047 15.448 1.00 91.56 89 TRP A O 1
ATOM 722 N N . LYS A 1 90 ? -16.201 9.029 16.324 1.00 92.19 90 LYS A N 1
ATOM 723 C CA . LYS A 1 90 ? -15.486 9.303 17.578 1.00 92.19 90 LYS A CA 1
ATOM 724 C C . LYS A 1 90 ? -14.005 9.536 17.355 1.00 92.19 90 LYS A C 1
ATOM 726 O O . LYS A 1 90 ? -13.455 10.489 17.896 1.00 92.19 90 LYS A O 1
ATOM 731 N N . ILE A 1 91 ? -13.367 8.701 16.542 1.00 92.88 91 ILE A N 1
ATOM 732 C CA . ILE A 1 91 ? -11.928 8.796 16.279 1.00 92.88 91 ILE A CA 1
ATOM 733 C C . ILE A 1 91 ? -11.597 10.134 15.620 1.00 92.88 91 ILE A C 1
ATOM 735 O O . ILE A 1 91 ? -10.656 10.808 16.029 1.00 92.88 91 ILE A O 1
ATOM 739 N N . THR A 1 92 ? -12.383 10.544 14.626 1.00 91.25 92 THR A N 1
ATOM 740 C CA . THR A 1 92 ? -12.081 11.741 13.834 1.00 91.25 92 THR A CA 1
ATOM 741 C C . THR A 1 92 ? -12.573 13.038 14.477 1.00 91.25 92 THR A C 1
ATOM 743 O O . THR A 1 92 ? -11.864 14.041 14.410 1.00 91.25 92 THR A O 1
ATOM 746 N N . HIS A 1 93 ? -13.752 13.043 15.110 1.00 90.44 93 HIS A N 1
ATOM 747 C CA . HIS A 1 93 ? -14.408 14.268 15.588 1.00 90.44 93 HIS A CA 1
ATOM 748 C C . HIS A 1 93 ? -14.370 14.457 17.111 1.00 90.44 93 HIS A C 1
ATOM 750 O O . HIS A 1 93 ? -14.397 15.602 17.562 1.00 90.44 93 HIS A O 1
ATOM 756 N N . GLU A 1 94 ? -14.318 13.387 17.912 1.00 92.00 94 GLU A N 1
ATOM 757 C CA . GLU A 1 94 ? -14.328 13.496 19.382 1.00 92.00 94 GLU A CA 1
ATOM 758 C C . GLU A 1 94 ? -12.927 13.371 19.982 1.00 92.00 94 GLU A C 1
ATOM 760 O O . GLU A 1 94 ? -12.495 14.225 20.754 1.00 92.00 94 GLU A O 1
ATOM 765 N N . TRP A 1 95 ? -12.214 12.300 19.639 1.00 91.00 95 TRP A N 1
ATOM 766 C CA . TRP A 1 95 ? -10.906 11.975 20.203 1.00 91.00 95 TRP A CA 1
ATOM 767 C C . TRP A 1 95 ? -9.759 12.596 19.413 1.00 91.00 95 TRP A C 1
ATOM 769 O O . TRP A 1 95 ? -8.716 12.885 19.996 1.00 91.00 95 TRP A O 1
ATOM 779 N N . ALA A 1 96 ? -9.958 12.804 18.106 1.00 91.12 96 ALA A N 1
ATOM 780 C CA . ALA A 1 96 ? -8.922 13.199 17.150 1.00 91.12 96 ALA A CA 1
ATOM 781 C C . ALA A 1 96 ? -7.682 12.271 17.160 1.00 91.12 96 ALA A C 1
ATOM 783 O O . ALA A 1 96 ? -6.605 12.668 16.717 1.00 91.12 96 ALA A O 1
ATOM 784 N N . ASP A 1 97 ? -7.834 11.046 17.673 1.00 92.81 97 ASP A N 1
ATOM 785 C CA . ASP A 1 97 ? -6.814 10.000 17.763 1.00 92.81 97 ASP A CA 1
ATOM 786 C C . ASP A 1 97 ? -7.488 8.630 17.976 1.00 92.81 97 ASP A C 1
ATOM 788 O O . ASP A 1 97 ? -8.658 8.532 18.366 1.00 92.81 97 ASP A O 1
ATOM 792 N N . LEU A 1 98 ? -6.740 7.556 17.731 1.00 92.00 98 LEU A N 1
ATOM 793 C CA . LEU A 1 98 ? -7.155 6.196 18.047 1.00 92.00 98 LEU A CA 1
ATOM 794 C C . LEU A 1 98 ? -7.008 5.916 19.555 1.00 92.00 98 LEU A C 1
ATOM 796 O O . LEU A 1 98 ? -5.979 6.239 20.154 1.00 92.00 98 LEU A O 1
ATOM 800 N N . PRO A 1 99 ? -7.982 5.235 20.185 1.00 93.06 99 PRO A N 1
ATOM 801 C CA . PRO A 1 99 ? -7.851 4.758 21.557 1.00 93.06 99 PRO A CA 1
ATOM 802 C C . PRO A 1 99 ? -6.629 3.859 21.760 1.00 93.06 99 PRO A C 1
ATOM 804 O O . PRO A 1 99 ? -6.237 3.091 20.878 1.00 93.06 99 PRO A O 1
ATOM 807 N N . ALA A 1 100 ? -6.077 3.875 22.976 1.00 93.56 100 ALA A N 1
ATOM 808 C CA . ALA A 1 100 ? -4.918 3.058 23.343 1.00 93.56 100 ALA A CA 1
ATOM 809 C C . ALA A 1 100 ? -5.139 1.549 23.117 1.00 93.56 100 ALA A C 1
ATOM 811 O O . ALA A 1 100 ? -4.205 0.834 22.758 1.00 93.56 100 ALA A O 1
ATOM 812 N N . GLU A 1 101 ? -6.369 1.065 23.298 1.00 93.44 101 GLU A N 1
ATOM 813 C CA . GLU A 1 101 ? -6.745 -0.326 23.029 1.00 93.44 101 GLU A CA 1
ATOM 814 C C . GLU A 1 101 ? -6.558 -0.694 21.552 1.00 93.44 101 GLU A C 1
ATOM 816 O O . GLU A 1 101 ? -5.924 -1.704 21.247 1.00 93.44 101 GLU A O 1
ATOM 821 N N . ILE A 1 102 ? -7.006 0.172 20.640 1.00 94.44 102 ILE A N 1
ATOM 822 C CA . ILE A 1 102 ? -6.866 -0.035 19.195 1.00 94.44 102 ILE A CA 1
ATOM 823 C C . ILE A 1 102 ? -5.389 0.038 18.792 1.00 94.44 102 ILE A C 1
ATOM 825 O O . ILE A 1 102 ? -4.896 -0.817 18.057 1.00 94.44 102 ILE A O 1
ATOM 829 N N . TRP A 1 103 ? -4.633 0.991 19.346 1.00 95.38 103 TRP A N 1
ATOM 830 C CA . TRP A 1 103 ? -3.18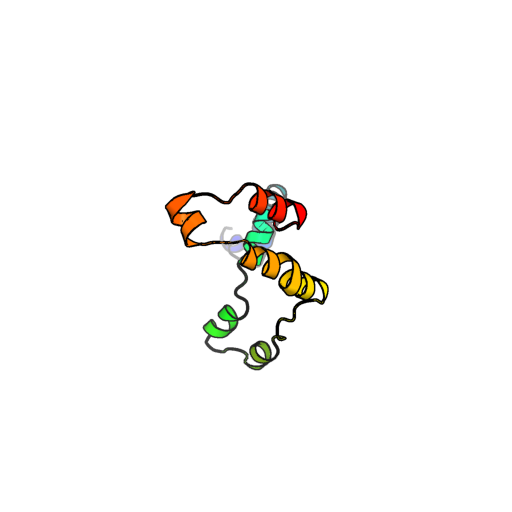4 1.063 19.134 1.00 95.38 103 TRP A CA 1
ATOM 831 C C . TRP A 1 103 ? -2.448 -0.207 19.573 1.00 95.38 103 TRP A C 1
ATOM 833 O O . TRP A 1 103 ? -1.529 -0.666 18.889 1.00 95.38 103 TRP A O 1
ATOM 843 N N . ASN A 1 104 ? -2.830 -0.780 20.714 1.00 95.69 104 ASN A N 1
ATOM 844 C CA . ASN A 1 104 ? -2.239 -2.017 21.215 1.00 95.69 104 ASN A CA 1
ATOM 845 C C . ASN A 1 104 ? -2.632 -3.221 20.354 1.00 95.69 104 ASN A C 1
ATOM 847 O O . ASN A 1 104 ? -1.778 -4.067 20.075 1.00 95.69 104 ASN A O 1
ATOM 851 N N . PHE A 1 105 ? -3.881 -3.274 19.890 1.00 96.50 105 PHE A N 1
ATOM 852 C CA . PHE A 1 105 ? -4.354 -4.304 18.970 1.00 96.50 105 PHE A CA 1
ATOM 853 C C . PHE A 1 105 ? -3.549 -4.308 17.664 1.00 96.50 105 PHE A C 1
ATOM 855 O O . PHE A 1 105 ? -3.039 -5.354 17.261 1.00 96.50 105 PHE A O 1
ATOM 862 N N . LEU A 1 106 ? -3.352 -3.135 17.052 1.00 95.75 106 LEU A N 1
ATOM 863 C CA . LEU A 1 106 ? -2.594 -2.982 15.806 1.00 95.75 106 LEU A CA 1
ATOM 864 C C . LEU A 1 106 ? -1.139 -3.460 15.949 1.00 95.75 106 LEU A C 1
ATOM 866 O O . LEU A 1 106 ? -0.634 -4.201 15.104 1.00 95.75 106 LEU A O 1
ATOM 870 N N . LYS A 1 107 ? -0.474 -3.095 17.054 1.00 94.56 107 LYS A N 1
ATOM 871 C CA . LYS A 1 107 ? 0.902 -3.535 17.353 1.00 94.56 107 LYS A CA 1
ATOM 872 C C . LYS A 1 107 ? 0.990 -5.039 17.598 1.00 94.56 107 LYS A C 1
ATOM 874 O O . LYS A 1 107 ? 1.929 -5.684 17.141 1.00 94.56 107 LYS A O 1
ATOM 879 N N . THR A 1 108 ? 0.020 -5.598 18.318 1.00 95.38 108 THR A N 1
ATOM 880 C CA . THR A 1 108 ? 0.013 -7.021 18.692 1.00 95.38 108 THR A CA 1
ATOM 881 C C . THR A 1 108 ? -0.232 -7.906 17.472 1.00 95.38 108 THR A C 1
ATOM 883 O O . THR A 1 108 ? 0.448 -8.916 17.299 1.00 95.38 108 THR A O 1
ATOM 886 N N . ASN A 1 109 ? -1.137 -7.487 16.585 1.00 94.31 109 ASN A N 1
ATOM 887 C CA . ASN A 1 109 ? -1.479 -8.201 15.357 1.00 94.31 109 ASN A CA 1
ATOM 888 C C . ASN A 1 109 ? -0.566 -7.864 14.165 1.00 94.31 109 ASN A C 1
ATOM 890 O O . ASN A 1 109 ? -0.810 -8.353 13.070 1.00 94.31 109 ASN A O 1
ATOM 894 N N . ARG A 1 110 ? 0.507 -7.083 14.369 1.00 91.56 110 ARG A N 1
ATOM 895 C CA . ARG A 1 110 ? 1.513 -6.746 13.342 1.00 91.56 110 ARG A CA 1
ATOM 896 C C . ARG A 1 110 ? 0.928 -6.059 12.102 1.00 91.56 110 ARG A C 1
ATOM 898 O O . ARG A 1 110 ? 1.237 -6.427 10.973 1.00 91.56 110 ARG A O 1
ATOM 905 N N . PHE A 1 111 ? 0.101 -5.041 12.324 1.00 91.88 111 PHE A N 1
ATOM 906 C CA . PHE A 1 111 ? -0.382 -4.165 11.250 1.00 91.88 111 PHE A CA 1
ATOM 907 C C . PHE A 1 111 ? 0.691 -3.204 10.708 1.00 91.88 111 PHE A C 1
ATOM 909 O O . PHE A 1 111 ? 0.491 -2.619 9.644 1.00 91.88 111 PHE A O 1
ATOM 916 N N . PHE A 1 112 ? 1.805 -3.037 11.430 1.00 87.62 112 PHE A N 1
ATOM 917 C CA . PHE A 1 112 ? 2.947 -2.191 11.071 1.00 87.62 112 PHE A CA 1
ATOM 918 C C . PHE A 1 112 ? 4.259 -2.962 11.209 1.00 87.62 112 PHE A C 1
ATOM 920 O O . PHE A 1 112 ? 4.309 -3.874 12.071 1.00 87.62 112 PHE A O 1
#

pLDDT: mean 82.15, std 12.41, range [48.44, 96.5]

Secondary structure (DSSP, 8-state):
--TTTTSHHHHIIIIIHHHHHHHHHHSPPPPHHHHHHHHHT---SHHHHTTSS--HHHHHTPPPP---HHHHHHIIIIIHHHHHH--HHIIIIIISS--HHHHHHHHHTT--

Radius of gyration: 27.49 Å; chains: 1; bounding box: 62×34×63 Å

Foldseek 3Di:
DVVVCPPPVNVCVPPVVVVVVVVVVVDDDQDPVNVVVVVVVDPDQVCLVPVVHHPVVVVVPPDDDDDDPVRVCCCVPLVVVLVVVDDPCCCVPPVVHDDPVSVVSCVVSVVD

Organism: NCBI:txid410659

Sequence (112 aa):
MLVLINRTPIRKSLFTKPLLRAYRRVLPAMSTTEQEALAAGTVWWEGELFSGRPRWSKLLDIPKPELTQEERAFLSGPVEELCGMLDDWKITHEWADLPAEIWNFLKTNRFF